Protein AF-A0AAD8X024-F1 (afdb_monomer)

Foldseek 3Di:
DDDDDDDDPPDPPDPDPLVVVQVVLLVVCVVVVHQKDWDWDQDPVDHQKTATDYMFGLHDDQAPLCVVPPDDDSSVVRRVLRVLLVVQLVCVVVVVLPPPVPDDPSHDHLVRDDPSSNVVSVRNVDMDGPPPDDD

Nearest PDB structures (foldseek):
  7fdo-assembly1_A  TM=8.728E-01  e=1.485E-09  Arabidopsis thaliana
  7fdn-assembly1_B  TM=8.971E-01  e=3.887E-09  Arabidopsis thaliana
  7fdn-assembly1_A  TM=9.108E-01  e=7.872E-09  Arabidopsis thaliana
  7fdl-assembly2_A  TM=8.250E-01  e=9.478E-10  Arabidopsis thaliana
  2f2c-assembly1_B  TM=2.432E-01  e=8.863E-01  Homo sapiens

Radius of gyration: 18.87 Å; Cα contacts (8 Å, |Δi|>4): 127; chains: 1; bounding box: 37×66×44 Å

Sequence (135 aa):
MALSAPLNQEEPTLPSPGKRFSNQLAAAVRSINWTYAIFWSVSTSRPGALTWKDGFYNGEIKTRKITKLTDLTADQLVLERSEQLRELYESLLSGECDHRAKRPAASLSPEDLGDAEWYYTVCMTYAFRPGQGFV

pLDDT: mean 76.07, std 17.41, range [38.53, 95.06]

Secondary structure (DSSP, 8-state):
---PPP-------PPPHHHHHHHHHHHHHHHTT-SEEEEEEE-SSSTT-EEEEEEEE-S----GGGTT-SS--HHHHHHHHHHHHHHHHHHHHTTGGG-TTTS-TTPPPGGG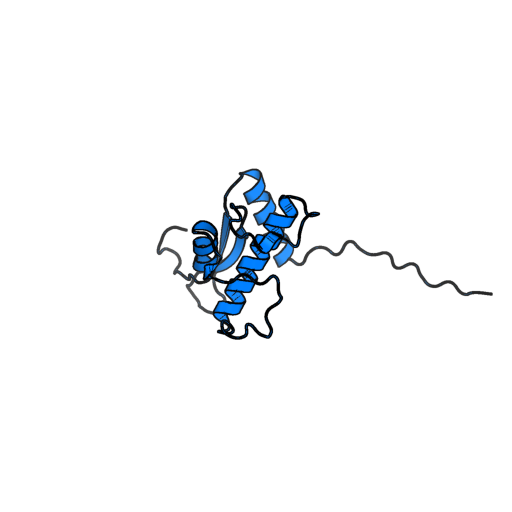--HHHHHHHHHHH-EE-TTSS--

Structure (mmCIF, N/CA/C/O backbone):
data_AF-A0AAD8X024-F1
#
_entry.id   AF-A0AAD8X024-F1
#
loop_
_atom_site.group_PDB
_atom_site.id
_atom_site.type_symbol
_atom_site.label_atom_id
_atom_site.label_alt_id
_atom_site.label_comp_id
_atom_site.label_asym_id
_atom_site.label_entity_id
_atom_site.label_seq_id
_atom_site.pdbx_PDB_ins_code
_atom_site.Cartn_x
_atom_site.Cartn_y
_atom_site.Cartn_z
_atom_site.occupancy
_atom_site.B_iso_or_equiv
_atom_site.auth_seq_id
_atom_site.auth_comp_id
_atom_site.auth_asym_id
_atom_site.auth_atom_id
_atom_site.pdbx_PDB_model_num
ATOM 1 N N . MET A 1 1 ? -4.425 55.380 22.123 1.00 39.56 1 MET A N 1
ATOM 2 C CA . MET A 1 1 ? -5.374 54.959 21.071 1.00 39.56 1 MET A CA 1
ATOM 3 C C . MET A 1 1 ? -4.752 53.780 20.351 1.00 39.56 1 MET A C 1
ATOM 5 O O . MET A 1 1 ? -3.695 53.946 19.760 1.00 39.56 1 MET A O 1
ATOM 9 N N . ALA A 1 2 ? -5.324 52.590 20.525 1.00 38.56 2 ALA A N 1
ATOM 10 C CA . ALA A 1 2 ? -4.849 51.361 19.901 1.00 38.56 2 ALA A CA 1
ATOM 11 C C . ALA A 1 2 ? -5.260 51.343 18.421 1.00 38.56 2 ALA A C 1
ATOM 13 O O . ALA A 1 2 ? -6.420 51.606 18.111 1.00 38.56 2 ALA A O 1
ATOM 14 N N . LEU A 1 3 ? -4.315 51.059 17.524 1.00 41.41 3 LEU A N 1
ATOM 15 C CA . LEU A 1 3 ? -4.598 50.749 16.125 1.00 41.41 3 LEU A CA 1
ATOM 16 C C . LEU A 1 3 ? -4.733 49.229 16.012 1.00 41.41 3 LEU A C 1
ATOM 18 O O . LEU A 1 3 ? -3.789 48.489 16.279 1.00 41.41 3 LEU A O 1
ATOM 22 N N . SER A 1 4 ? -5.949 48.794 15.703 1.00 46.50 4 SER A N 1
ATOM 23 C CA . SER A 1 4 ? -6.369 47.401 15.597 1.00 46.50 4 SER A CA 1
ATOM 24 C C . SER A 1 4 ? -5.620 46.651 14.490 1.00 46.50 4 SER A C 1
ATOM 26 O O . SER A 1 4 ? -5.454 47.166 13.386 1.00 46.50 4 SER A O 1
ATOM 28 N N . ALA A 1 5 ? -5.207 45.416 14.780 1.00 50.53 5 ALA A N 1
ATOM 29 C CA . ALA A 1 5 ? -4.704 44.466 13.789 1.00 50.53 5 ALA A CA 1
ATOM 30 C C . ALA A 1 5 ? -5.843 43.979 12.864 1.00 50.53 5 ALA A C 1
ATOM 32 O O . ALA A 1 5 ? -6.989 43.901 13.321 1.00 50.53 5 ALA A O 1
ATOM 33 N N . PRO A 1 6 ? -5.573 43.624 11.592 1.00 48.91 6 PRO A N 1
ATOM 34 C CA . PRO A 1 6 ? -6.592 43.048 10.731 1.00 48.91 6 PRO A CA 1
ATOM 35 C C . PRO A 1 6 ? -6.868 41.585 11.103 1.00 48.91 6 PRO A C 1
ATOM 37 O O . PRO A 1 6 ? -5.966 40.806 11.406 1.00 48.91 6 PRO A O 1
ATOM 40 N N . LEU A 1 7 ? -8.154 41.245 11.078 1.00 44.00 7 LEU A N 1
ATOM 41 C CA . LEU A 1 7 ? -8.712 39.917 11.288 1.00 44.00 7 LEU A CA 1
ATOM 42 C C . LEU A 1 7 ? -8.274 38.997 10.133 1.00 44.00 7 LEU A C 1
ATOM 44 O O . LEU A 1 7 ? -8.704 39.193 8.998 1.00 44.00 7 LEU A O 1
ATOM 48 N N . ASN A 1 8 ? -7.425 38.004 10.414 1.00 38.53 8 ASN A N 1
ATOM 49 C CA . ASN A 1 8 ? -7.132 36.918 9.476 1.00 38.53 8 ASN A CA 1
ATOM 50 C C . ASN A 1 8 ? -8.427 36.136 9.217 1.00 38.53 8 ASN A C 1
ATOM 52 O O . ASN A 1 8 ? -8.885 35.382 10.074 1.00 38.53 8 ASN A O 1
ATOM 56 N N . GLN A 1 9 ? -9.027 36.326 8.043 1.00 43.41 9 GLN A N 1
ATOM 57 C CA . GLN A 1 9 ? -10.027 35.400 7.526 1.00 43.41 9 GLN A CA 1
ATOM 58 C C . GLN A 1 9 ? -9.283 34.164 7.017 1.00 43.41 9 GLN A C 1
ATOM 60 O O . GLN A 1 9 ? -8.595 34.217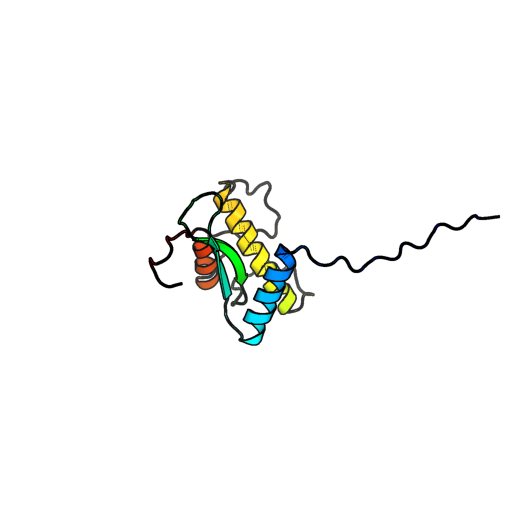 6.001 1.00 43.41 9 GLN A O 1
ATOM 65 N N . GLU A 1 10 ? -9.382 33.071 7.767 1.00 41.06 10 GLU A N 1
ATOM 66 C CA . GLU A 1 10 ? -8.870 31.762 7.377 1.00 41.06 10 GLU A CA 1
ATOM 67 C C . GLU A 1 10 ? -9.726 31.231 6.217 1.00 41.06 10 GLU A C 1
ATOM 69 O O . GLU A 1 10 ? -10.855 30.773 6.398 1.00 41.06 10 GLU A O 1
ATOM 74 N N . GLU A 1 11 ? -9.223 31.392 4.992 1.00 40.06 11 GLU A N 1
ATOM 75 C CA . GLU A 1 11 ? -9.790 30.786 3.787 1.00 40.06 11 GLU A CA 1
ATOM 76 C C . GLU A 1 11 ? -9.777 29.251 3.948 1.00 40.06 11 GLU A C 1
ATOM 78 O O . GLU A 1 11 ? -8.749 28.708 4.371 1.00 40.06 11 GLU A O 1
ATOM 83 N N . PRO A 1 12 ? -10.866 28.518 3.625 1.00 44.25 12 PRO A N 1
ATOM 84 C CA . PRO A 1 12 ? -10.869 27.065 3.724 1.00 44.25 12 PRO A CA 1
ATOM 85 C C . PRO A 1 12 ? -9.833 26.527 2.742 1.00 44.25 12 PRO A C 1
ATOM 87 O O . PRO A 1 12 ? -10.035 26.548 1.528 1.00 44.25 12 PRO A O 1
ATOM 90 N N . THR A 1 13 ? -8.697 26.078 3.264 1.00 51.38 13 THR A N 1
ATOM 91 C CA . THR A 1 13 ? -7.573 25.611 2.459 1.00 51.38 13 THR A CA 1
ATOM 92 C C . THR A 1 13 ? -8.031 24.369 1.704 1.00 51.38 13 THR A C 1
ATOM 94 O O . THR A 1 13 ? -8.158 23.285 2.277 1.00 51.38 13 THR A O 1
ATOM 97 N N . LEU A 1 14 ? -8.340 24.526 0.413 1.00 51.91 14 LEU A N 1
ATOM 98 C CA . LEU A 1 14 ? -8.717 23.401 -0.432 1.00 51.91 14 LEU A CA 1
ATOM 99 C C . LEU A 1 14 ? -7.590 22.357 -0.374 1.00 51.91 14 LEU A C 1
ATOM 101 O O . LEU A 1 14 ? -6.416 22.713 -0.529 1.00 51.91 14 LEU A O 1
ATOM 105 N N . PRO A 1 15 ? -7.908 21.072 -0.139 1.00 56.28 15 PRO A N 1
ATOM 106 C CA . PRO A 1 15 ? -6.891 20.038 -0.099 1.00 56.28 15 PRO A CA 1
ATOM 107 C C . PRO A 1 15 ? -6.143 20.022 -1.432 1.00 56.28 15 PRO A C 1
ATOM 109 O O . PRO A 1 15 ? -6.750 20.158 -2.499 1.00 56.28 15 PRO A O 1
ATOM 112 N N . SER A 1 16 ? -4.820 19.847 -1.371 1.00 68.25 16 SER A N 1
ATOM 113 C CA . SER A 1 16 ? -3.998 19.718 -2.573 1.00 68.25 16 SER A CA 1
ATOM 114 C C . SER A 1 16 ? -4.580 18.642 -3.507 1.00 68.25 16 SER A C 1
ATOM 116 O O . SER A 1 16 ? -5.216 17.697 -3.030 1.00 68.25 16 SER A O 1
ATOM 118 N N . PRO A 1 17 ? -4.372 18.728 -4.834 1.00 64.50 17 PRO A N 1
ATOM 119 C CA . PRO A 1 17 ? -4.983 17.798 -5.788 1.00 64.50 17 PRO A CA 1
ATOM 120 C C . PRO A 1 17 ? -4.766 16.314 -5.452 1.00 64.50 17 PRO A C 1
ATOM 122 O O . PRO A 1 17 ? -5.673 15.511 -5.649 1.00 64.50 17 PRO A O 1
ATOM 125 N N . GLY A 1 18 ? -3.603 15.968 -4.882 1.00 66.88 18 GLY A N 1
ATOM 126 C CA . GLY A 1 18 ? -3.322 14.624 -4.366 1.00 66.88 18 GLY A CA 1
ATOM 127 C C . GLY A 1 18 ? -4.234 14.241 -3.200 1.00 66.88 18 GLY A C 1
ATOM 128 O O . GLY A 1 18 ? -4.944 13.248 -3.288 1.00 66.88 18 GLY A O 1
ATOM 129 N N . LYS A 1 19 ? -4.326 15.090 -2.168 1.00 74.12 19 LYS A N 1
ATOM 130 C CA . LYS A 1 19 ? -5.216 14.868 -1.014 1.00 74.12 19 LYS A CA 1
ATOM 131 C C . LYS A 1 19 ? -6.690 14.779 -1.417 1.00 74.12 19 LYS A C 1
ATOM 133 O O . LYS A 1 19 ? -7.453 14.038 -0.805 1.00 74.12 19 LYS A O 1
ATOM 138 N N . ARG A 1 20 ? -7.112 15.516 -2.453 1.00 82.31 20 ARG A N 1
ATOM 139 C CA . ARG A 1 20 ? -8.483 15.426 -2.978 1.00 82.31 20 ARG A CA 1
ATOM 140 C C . ARG A 1 20 ? -8.790 14.027 -3.521 1.00 82.31 20 ARG A C 1
ATOM 142 O O . ARG A 1 20 ? -9.878 13.523 -3.258 1.00 82.31 20 ARG A O 1
ATOM 149 N N . PHE A 1 21 ? -7.863 13.417 -4.258 1.00 85.31 21 PHE A N 1
ATOM 150 C CA . PHE A 1 21 ? -8.049 12.073 -4.807 1.00 85.31 21 PHE A CA 1
ATOM 151 C C . PHE A 1 21 ? -8.052 11.005 -3.707 1.00 85.31 21 PHE A C 1
ATOM 153 O O . PHE A 1 21 ? -8.978 10.197 -3.667 1.00 85.31 21 PHE A O 1
ATOM 160 N N . SER A 1 22 ? -7.117 11.070 -2.754 1.00 85.88 22 SER A N 1
ATOM 161 C CA . SER A 1 22 ? -7.081 10.145 -1.611 1.00 85.88 22 SER A CA 1
ATOM 162 C C . SER A 1 22 ? -8.382 10.201 -0.797 1.00 85.88 22 SER A C 1
ATOM 164 O O . SER A 1 22 ? -8.953 9.167 -0.455 1.00 85.88 22 SER A O 1
ATOM 166 N N . ASN A 1 23 ? -8.933 11.402 -0.577 1.00 87.56 23 ASN A N 1
ATOM 167 C CA . ASN A 1 23 ? -10.225 11.577 0.097 1.00 87.56 23 ASN A CA 1
ATOM 168 C C . ASN A 1 23 ? -11.397 10.965 -0.688 1.00 87.56 23 ASN A C 1
ATOM 170 O O . ASN A 1 23 ? -12.305 10.387 -0.091 1.00 87.56 23 ASN A O 1
ATOM 174 N N . GLN A 1 24 ? -11.399 11.085 -2.019 1.00 90.69 24 GLN A N 1
ATOM 175 C CA . GLN A 1 24 ? -12.420 10.455 -2.862 1.00 90.69 24 GLN A CA 1
ATOM 176 C C . GLN A 1 24 ? -12.320 8.930 -2.817 1.00 90.69 24 GLN A C 1
ATOM 178 O O . GLN A 1 24 ? -13.346 8.257 -2.719 1.00 90.69 24 GLN A O 1
ATOM 183 N N . LEU A 1 25 ? -11.100 8.392 -2.839 1.00 90.38 25 LEU A N 1
ATOM 184 C CA . LEU A 1 25 ? -10.856 6.960 -2.733 1.00 90.38 25 LEU A CA 1
ATOM 185 C C . LEU A 1 25 ? -11.337 6.421 -1.382 1.00 90.38 25 LEU A C 1
ATOM 187 O O . LEU A 1 25 ? -12.072 5.437 -1.342 1.00 90.38 25 LEU A O 1
ATOM 191 N N . ALA A 1 26 ? -11.012 7.120 -0.293 1.00 90.56 26 ALA A N 1
ATOM 192 C CA . ALA A 1 26 ? -11.503 6.801 1.043 1.00 90.56 26 ALA A CA 1
ATOM 193 C C . ALA A 1 26 ? -13.037 6.807 1.114 1.00 90.56 26 ALA A C 1
ATOM 195 O O . ALA A 1 26 ? -13.635 5.858 1.621 1.00 90.56 26 ALA A O 1
ATOM 196 N N . ALA A 1 27 ? -13.691 7.837 0.568 1.00 91.56 27 ALA A N 1
ATOM 197 C CA . ALA A 1 27 ? -15.150 7.911 0.534 1.00 91.56 27 ALA A CA 1
ATOM 198 C C . ALA A 1 27 ? -15.770 6.742 -0.253 1.00 91.56 27 ALA A C 1
ATOM 200 O O . ALA A 1 27 ? -16.728 6.125 0.216 1.00 91.56 27 ALA A O 1
ATOM 201 N N . ALA A 1 28 ? -15.202 6.400 -1.414 1.00 92.31 28 ALA A N 1
ATOM 202 C CA . ALA A 1 28 ? -15.671 5.294 -2.242 1.00 92.31 28 ALA A CA 1
ATOM 203 C C . ALA A 1 28 ? -15.526 3.946 -1.522 1.00 92.31 28 ALA A C 1
ATOM 205 O O . ALA A 1 28 ? -16.518 3.238 -1.354 1.00 92.31 28 ALA A O 1
ATOM 206 N N . VAL A 1 29 ? -14.330 3.627 -1.018 1.00 93.31 29 VAL A N 1
ATOM 207 C CA . VAL A 1 29 ? -14.049 2.374 -0.293 1.00 93.31 29 VAL A CA 1
ATOM 208 C C . VAL A 1 29 ? -15.003 2.188 0.881 1.00 93.31 29 VAL A C 1
ATOM 210 O O . VAL A 1 29 ? -15.571 1.110 1.052 1.00 93.31 29 VAL A O 1
ATOM 213 N N . ARG A 1 30 ? -15.226 3.254 1.656 1.00 90.75 30 ARG A N 1
ATOM 214 C CA . ARG A 1 30 ? -16.117 3.230 2.819 1.00 90.75 30 ARG A CA 1
ATOM 215 C C . ARG A 1 30 ? -17.579 3.049 2.427 1.00 90.75 30 ARG A C 1
ATOM 217 O O . ARG A 1 30 ? -18.284 2.291 3.079 1.00 90.75 30 ARG A O 1
ATOM 224 N N . SER A 1 31 ? -18.029 3.690 1.346 1.00 92.50 31 SER A N 1
ATOM 225 C CA . SER A 1 31 ? -19.423 3.581 0.890 1.00 92.50 31 SER A CA 1
ATOM 226 C C . SER A 1 31 ? -19.822 2.162 0.464 1.00 92.50 31 SER A C 1
ATOM 228 O O . SER A 1 31 ? -20.983 1.789 0.605 1.00 92.50 31 SER A O 1
ATOM 230 N N . ILE A 1 32 ? -18.859 1.365 -0.013 1.00 93.62 32 ILE A N 1
ATOM 231 C CA . ILE A 1 32 ? -19.063 -0.017 -0.483 1.00 93.62 32 ILE A CA 1
ATOM 232 C C . ILE A 1 32 ? -18.523 -1.037 0.542 1.00 93.62 32 ILE A C 1
ATOM 234 O O . ILE A 1 32 ? -18.605 -2.245 0.337 1.00 93.62 32 ILE A O 1
ATOM 238 N N . ASN A 1 33 ? -17.973 -0.559 1.663 1.00 90.69 33 ASN A N 1
ATOM 239 C CA . ASN A 1 33 ? -17.347 -1.362 2.711 1.00 90.69 33 ASN A CA 1
ATOM 240 C C . ASN A 1 33 ? -16.274 -2.341 2.188 1.00 90.69 33 ASN A C 1
ATOM 242 O O . ASN A 1 33 ? -16.212 -3.504 2.588 1.00 90.69 33 ASN A O 1
ATOM 246 N N . TRP A 1 34 ? -15.434 -1.877 1.261 1.00 95.06 34 TRP A N 1
ATOM 247 C CA . TRP A 1 34 ? -14.281 -2.641 0.782 1.00 95.06 34 TRP A CA 1
ATOM 248 C C . TRP A 1 34 ? -13.138 -2.615 1.796 1.00 95.06 34 TRP A C 1
ATOM 250 O O . TRP A 1 34 ? -13.005 -1.671 2.568 1.00 95.06 34 TRP A O 1
ATOM 260 N N . THR A 1 35 ? -12.287 -3.643 1.779 1.00 92.69 35 THR A N 1
ATOM 261 C CA . THR A 1 35 ? -11.102 -3.735 2.653 1.00 92.69 35 THR A CA 1
ATOM 262 C C . THR A 1 35 ? -10.006 -2.760 2.235 1.00 92.69 35 THR A C 1
ATOM 264 O O . THR A 1 35 ? -9.276 -2.255 3.077 1.00 92.69 35 THR A O 1
ATOM 267 N N . TYR A 1 36 ? -9.866 -2.485 0.942 1.00 94.44 36 TYR A N 1
ATOM 268 C CA . TYR A 1 36 ? -8.934 -1.490 0.427 1.00 94.44 36 TYR A CA 1
ATOM 269 C C . TYR A 1 36 ? -9.320 -1.086 -0.997 1.00 94.44 36 TYR A C 1
ATOM 271 O O . TYR A 1 36 ? -10.074 -1.788 -1.671 1.00 94.44 36 TYR A O 1
ATOM 279 N N . ALA A 1 37 ? -8.752 0.014 -1.475 1.00 94.50 37 ALA A N 1
ATOM 280 C CA . ALA A 1 37 ? -8.616 0.290 -2.898 1.00 94.50 37 ALA A CA 1
ATOM 281 C C . ALA A 1 37 ? -7.196 0.751 -3.203 1.00 94.50 37 ALA A C 1
ATOM 283 O O . ALA A 1 37 ? -6.530 1.361 -2.366 1.00 94.50 37 ALA A O 1
ATOM 284 N N . ILE A 1 38 ? -6.738 0.447 -4.412 1.00 92.75 38 ILE A N 1
ATOM 285 C CA . ILE A 1 38 ? -5.391 0.760 -4.870 1.00 92.75 38 ILE A CA 1
ATOM 286 C C . ILE A 1 38 ? -5.502 1.352 -6.263 1.00 92.75 38 ILE A C 1
ATOM 288 O O . ILE A 1 38 ? -6.251 0.860 -7.105 1.00 92.75 38 ILE A O 1
ATOM 292 N N . PHE A 1 39 ? -4.760 2.425 -6.490 1.00 92.12 39 PHE A N 1
ATOM 293 C CA . PHE A 1 39 ? -4.717 3.114 -7.758 1.00 92.12 39 PHE A CA 1
ATOM 294 C C . PHE A 1 39 ? -3.297 3.091 -8.317 1.00 92.12 39 PHE A C 1
ATOM 296 O O . PHE A 1 39 ? -2.355 3.611 -7.712 1.00 92.12 39 PHE A O 1
ATOM 303 N N . TRP A 1 40 ? -3.160 2.512 -9.507 1.00 91.50 40 TRP A N 1
ATOM 304 C CA . TRP A 1 40 ? -1.935 2.545 -10.298 1.00 91.50 40 TRP A CA 1
ATOM 305 C C . TRP A 1 40 ? -2.096 3.534 -11.450 1.00 91.50 40 TRP A C 1
ATOM 307 O O . TRP A 1 40 ? -3.140 3.594 -12.095 1.00 91.50 40 TRP A O 1
ATOM 317 N N . SER A 1 41 ? -1.045 4.300 -11.734 1.00 90.44 41 SER A N 1
ATOM 318 C CA . SER A 1 41 ? -1.027 5.262 -12.841 1.00 90.44 41 SER A CA 1
ATOM 319 C C . SER A 1 41 ? 0.201 5.071 -13.717 1.00 90.44 41 SER A C 1
ATOM 321 O O . SER A 1 41 ? 1.204 4.514 -13.267 1.00 90.44 41 SER A O 1
ATOM 323 N N . VAL A 1 42 ? 0.146 5.575 -14.954 1.00 90.06 42 VAL A N 1
ATOM 324 C CA . VAL A 1 42 ? 1.293 5.543 -15.872 1.00 90.06 42 VAL A CA 1
ATOM 325 C C . VAL A 1 42 ? 2.473 6.251 -15.220 1.00 90.06 42 VAL A C 1
ATOM 327 O O . VAL A 1 42 ? 2.377 7.406 -14.805 1.00 90.06 42 VAL A O 1
ATOM 330 N N . SER A 1 43 ? 3.580 5.528 -15.104 1.00 87.19 43 SER A N 1
ATOM 331 C CA . SER A 1 43 ? 4.797 6.032 -14.496 1.00 87.19 43 SER A CA 1
ATOM 332 C C . SER A 1 43 ? 5.438 7.087 -15.389 1.00 87.19 43 SER A C 1
ATOM 334 O O . SER A 1 43 ? 5.628 6.882 -16.588 1.00 87.19 43 SER A O 1
ATOM 336 N N . THR A 1 44 ? 5.820 8.212 -14.789 1.00 85.00 44 THR A N 1
ATOM 337 C CA . THR A 1 44 ? 6.589 9.264 -15.467 1.00 85.00 44 THR A CA 1
ATOM 338 C C . THR A 1 44 ? 8.081 8.939 -15.532 1.00 85.00 44 THR A C 1
ATOM 340 O O . THR A 1 44 ? 8.770 9.425 -16.421 1.00 85.00 44 THR A O 1
ATOM 343 N N . SER A 1 45 ? 8.586 8.105 -14.615 1.00 83.00 45 SER A N 1
ATOM 344 C CA . SER A 1 45 ? 9.999 7.708 -14.541 1.00 83.00 45 SER A CA 1
ATOM 345 C C . SER A 1 45 ? 10.306 6.415 -15.298 1.00 83.00 45 SER A C 1
ATOM 347 O O . SER A 1 45 ? 11.451 6.190 -15.685 1.00 83.00 45 SER A O 1
ATOM 349 N N . ARG A 1 46 ? 9.299 5.562 -15.524 1.00 81.06 46 ARG A N 1
ATOM 350 C CA . ARG A 1 46 ? 9.423 4.299 -16.268 1.00 81.06 46 ARG A CA 1
ATOM 351 C C . ARG A 1 46 ? 8.374 4.229 -17.385 1.00 81.06 46 ARG A C 1
ATOM 353 O O . ARG A 1 46 ? 7.282 3.705 -17.158 1.00 81.06 46 ARG A O 1
ATOM 360 N N . PRO A 1 47 ? 8.684 4.735 -18.594 1.00 83.31 47 PRO A N 1
ATOM 361 C CA . PRO A 1 47 ? 7.759 4.696 -19.722 1.00 83.31 47 PRO A CA 1
ATOM 362 C C . PRO A 1 47 ? 7.248 3.276 -19.991 1.00 83.31 47 PRO A C 1
ATOM 364 O O . PRO A 1 47 ? 8.025 2.325 -20.050 1.00 83.31 47 PRO A O 1
ATOM 367 N N . GLY A 1 48 ? 5.931 3.133 -20.147 1.00 84.94 48 GLY A N 1
ATOM 368 C CA . GLY A 1 48 ? 5.293 1.838 -20.400 1.00 84.94 48 GLY A CA 1
ATOM 369 C C . GLY A 1 48 ? 5.086 0.959 -19.161 1.00 84.94 48 GLY A C 1
ATOM 370 O O . GLY A 1 48 ? 4.759 -0.215 -19.321 1.00 84.94 48 GLY A O 1
ATOM 371 N N . ALA A 1 49 ? 5.246 1.498 -17.948 1.00 89.00 49 ALA A N 1
ATOM 372 C CA . ALA A 1 49 ? 4.879 0.828 -16.702 1.00 89.00 49 ALA A CA 1
ATOM 373 C C . ALA A 1 49 ? 3.785 1.600 -15.949 1.00 89.00 49 ALA A C 1
ATOM 375 O O . ALA A 1 49 ? 3.777 2.830 -15.921 1.00 89.00 49 ALA A O 1
ATOM 376 N N . LEU A 1 50 ? 2.877 0.866 -15.315 1.00 90.88 50 LEU A N 1
ATOM 377 C C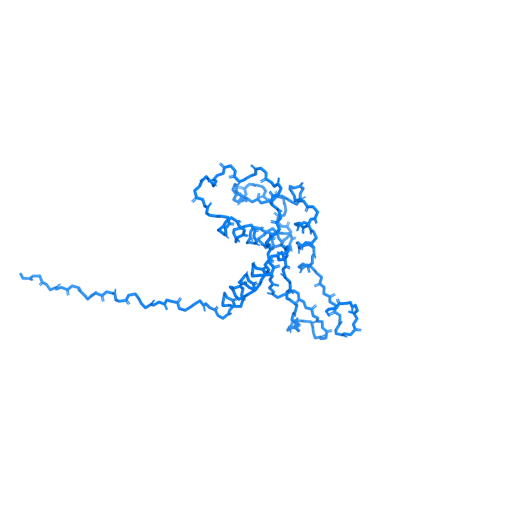A . LEU A 1 50 ? 1.949 1.342 -14.300 1.00 90.88 50 LEU A CA 1
ATOM 378 C C . LEU A 1 50 ? 2.606 1.126 -12.937 1.00 90.88 50 LEU A C 1
ATOM 380 O O . LEU A 1 50 ? 3.072 0.028 -12.634 1.00 90.88 50 LEU A O 1
ATOM 384 N N . THR A 1 51 ? 2.682 2.187 -12.142 1.00 91.62 51 THR A N 1
ATOM 385 C CA . THR A 1 51 ? 3.240 2.165 -10.785 1.00 91.62 51 THR A CA 1
ATOM 386 C C . THR A 1 51 ? 2.186 2.619 -9.798 1.00 91.62 51 THR A C 1
ATOM 388 O O . THR A 1 51 ? 1.290 3.388 -10.161 1.00 91.62 51 THR A O 1
ATOM 391 N N . TRP A 1 52 ? 2.309 2.166 -8.551 1.00 91.44 52 TRP A N 1
ATOM 392 C CA . TRP A 1 52 ? 1.443 2.627 -7.474 1.00 91.44 52 TRP A CA 1
ATOM 393 C C . TRP A 1 52 ? 1.436 4.159 -7.404 1.00 91.44 52 TRP A C 1
ATOM 395 O O . TRP A 1 52 ? 2.480 4.806 -7.544 1.00 91.44 52 TRP A O 1
ATOM 405 N N . LYS A 1 53 ? 0.242 4.731 -7.255 1.00 90.25 53 LYS A N 1
ATOM 406 C CA . LYS A 1 53 ? 0.028 6.177 -7.225 1.00 90.25 53 LYS A CA 1
ATOM 407 C C . LYS A 1 53 ? -0.693 6.625 -5.967 1.00 90.25 53 LYS A C 1
ATOM 409 O O . LYS A 1 53 ? -0.317 7.657 -5.418 1.00 90.25 53 LYS A O 1
ATOM 414 N N . ASP A 1 54 ? -1.726 5.892 -5.569 1.00 92.06 54 ASP A N 1
ATOM 415 C CA . ASP A 1 54 ? -2.482 6.152 -4.346 1.00 92.06 54 ASP A CA 1
ATOM 416 C C . ASP A 1 54 ? -3.214 4.883 -3.881 1.00 92.06 54 ASP A C 1
ATOM 418 O O . ASP A 1 54 ? -3.301 3.891 -4.610 1.00 92.06 54 ASP A O 1
ATOM 422 N N . GLY A 1 55 ? -3.759 4.906 -2.672 1.00 93.06 55 GLY A N 1
ATOM 423 C CA . GLY A 1 55 ? -4.508 3.803 -2.091 1.00 93.06 55 GLY A CA 1
ATOM 424 C C . GLY A 1 55 ? -5.207 4.203 -0.796 1.00 93.06 55 GLY A C 1
ATOM 425 O O . GLY A 1 55 ? -4.822 5.166 -0.138 1.00 93.06 55 GLY A O 1
ATOM 426 N N . PHE A 1 56 ? -6.227 3.441 -0.415 1.00 94.44 56 PHE A N 1
ATOM 427 C CA . PHE A 1 56 ? -6.842 3.558 0.901 1.00 94.44 56 PHE A CA 1
ATOM 428 C C . PHE A 1 56 ? -7.083 2.178 1.497 1.00 94.44 56 PHE A C 1
ATOM 430 O O . PHE A 1 56 ? -7.711 1.334 0.856 1.00 94.44 56 PHE A O 1
ATOM 437 N N . TYR A 1 57 ? -6.613 1.960 2.724 1.00 93.75 57 TYR A N 1
ATOM 438 C CA . TYR A 1 57 ? -6.906 0.761 3.504 1.00 93.75 57 TYR A CA 1
ATOM 439 C C . TYR A 1 57 ? -8.080 1.023 4.451 1.00 93.75 57 TYR A C 1
ATOM 441 O O . TYR A 1 57 ? -8.056 1.993 5.195 1.00 93.75 57 TYR A O 1
ATOM 449 N N . ASN A 1 58 ? -9.081 0.1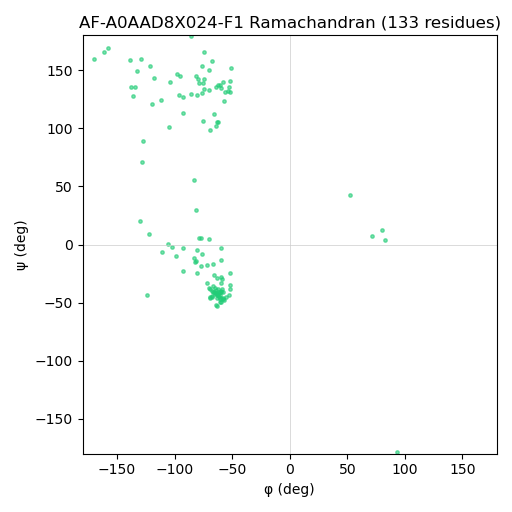45 4.428 1.00 93.62 58 ASN A N 1
ATOM 450 C CA . ASN A 1 58 ? -10.291 0.145 5.263 1.00 93.62 58 ASN A CA 1
ATOM 451 C C . ASN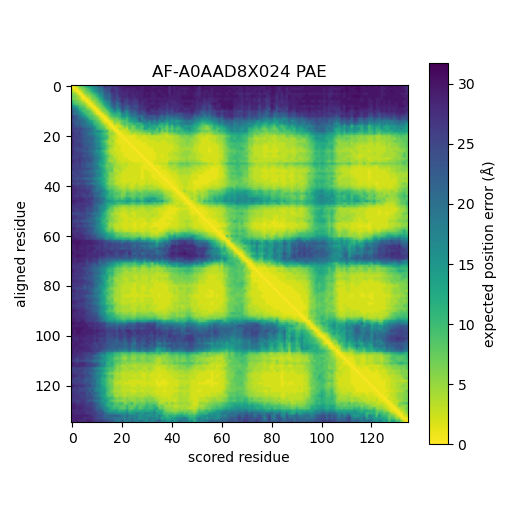 A 1 58 ? -10.541 -1.230 5.908 1.00 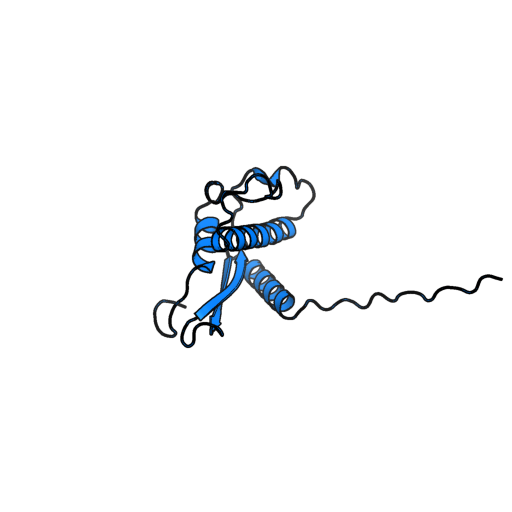93.62 58 ASN A C 1
ATOM 453 O O . ASN A 1 58 ? -11.662 -1.588 6.264 1.00 93.62 58 ASN A O 1
ATOM 457 N N . GLY A 1 59 ? -9.496 -2.051 5.990 1.00 89.69 59 GLY A N 1
ATOM 458 C CA . GLY A 1 59 ? -9.585 -3.404 6.509 1.00 89.69 59 GLY A CA 1
ATOM 459 C C . GLY A 1 59 ? -9.455 -3.476 8.023 1.00 89.69 59 GLY A C 1
ATOM 460 O O . GLY A 1 59 ? -9.249 -2.483 8.719 1.00 89.69 59 GLY A O 1
ATOM 461 N N . GLU A 1 60 ? -9.544 -4.702 8.529 1.00 83.94 60 GLU A N 1
ATOM 462 C CA . GLU A 1 60 ? -9.331 -4.990 9.942 1.00 83.94 60 GLU A CA 1
ATOM 463 C C . GLU A 1 60 ? -7.911 -4.593 10.372 1.00 83.94 60 GLU A C 1
ATOM 465 O O . GLU A 1 60 ? -6.933 -4.865 9.671 1.00 83.94 60 GLU A O 1
ATOM 470 N N . ILE A 1 61 ? -7.801 -3.971 11.544 1.00 80.75 61 ILE A N 1
ATOM 471 C CA . ILE A 1 61 ? -6.531 -3.526 12.114 1.00 80.75 61 ILE A CA 1
ATOM 472 C C . ILE A 1 61 ? -6.157 -4.491 13.237 1.00 80.75 61 ILE A C 1
ATOM 474 O O . ILE A 1 61 ? -6.699 -4.416 14.339 1.00 80.75 61 ILE A O 1
ATOM 478 N N . LYS A 1 62 ? -5.236 -5.423 12.968 1.00 67.50 62 LYS A N 1
ATOM 479 C CA . LYS A 1 62 ? -4.910 -6.505 13.919 1.00 67.50 62 LYS A CA 1
ATOM 480 C C . LYS A 1 62 ? -3.914 -6.095 15.008 1.00 67.50 62 LYS A C 1
ATOM 482 O O . LYS A 1 62 ? -3.770 -6.788 16.017 1.00 67.50 62 LYS A O 1
ATOM 487 N N . THR A 1 63 ? -3.212 -4.972 14.843 1.00 60.47 63 THR A N 1
ATOM 488 C CA . THR A 1 63 ? -2.150 -4.579 15.779 1.00 60.47 63 THR A CA 1
ATOM 489 C C . THR A 1 63 ? -2.672 -3.927 17.049 1.00 60.47 63 THR A C 1
ATOM 491 O O . THR A 1 63 ? -3.313 -2.880 17.020 1.00 60.47 63 THR A O 1
ATOM 494 N N . ARG A 1 64 ? -2.218 -4.455 18.187 1.00 51.12 64 ARG A N 1
ATOM 495 C CA . ARG A 1 64 ? -2.441 -3.933 19.545 1.00 51.12 64 ARG A CA 1
ATOM 496 C C . ARG A 1 64 ? -1.701 -2.615 19.856 1.00 51.12 64 ARG A C 1
ATOM 498 O O . ARG A 1 64 ? -1.740 -2.154 20.988 1.00 51.12 64 ARG A O 1
ATOM 505 N N . LYS A 1 65 ? -1.018 -1.996 18.881 1.00 52.50 65 LYS A N 1
ATOM 506 C CA . LYS A 1 65 ? -0.332 -0.690 19.017 1.00 52.50 65 LYS A CA 1
ATOM 507 C C . LYS A 1 65 ? -1.283 0.518 18.944 1.00 52.50 65 LYS A C 1
ATOM 509 O O . LYS A 1 65 ? -0.824 1.650 19.016 1.00 52.50 65 LYS A O 1
ATOM 514 N N . ILE A 1 66 ? -2.596 0.281 18.885 1.00 52.84 66 ILE A N 1
ATOM 515 C CA . ILE A 1 66 ? -3.653 1.303 19.023 1.00 52.84 66 ILE A CA 1
ATOM 516 C C . ILE A 1 66 ? -3.848 1.715 20.502 1.00 52.84 66 ILE A C 1
ATOM 518 O O . ILE A 1 66 ? -4.691 2.537 20.832 1.00 52.84 66 ILE A O 1
ATOM 522 N N . THR A 1 67 ? -3.016 1.227 21.430 1.00 46.50 67 THR A N 1
ATOM 523 C CA . THR A 1 67 ? -3.041 1.601 22.861 1.00 46.50 67 THR A CA 1
ATOM 524 C C . THR A 1 67 ? -2.815 3.101 23.135 1.00 46.50 67 THR A C 1
ATOM 526 O O . THR A 1 67 ? -2.891 3.525 24.282 1.00 46.50 67 THR A O 1
ATOM 529 N N . LYS A 1 68 ? -2.556 3.940 22.122 1.00 51.78 68 LYS A N 1
ATOM 530 C CA . LYS A 1 68 ? -2.451 5.403 22.286 1.00 51.78 68 LYS A CA 1
ATOM 531 C C . LYS A 1 68 ? -3.677 6.199 21.833 1.00 51.78 68 LYS A C 1
ATOM 533 O O . LYS A 1 68 ? -3.668 7.414 21.989 1.00 51.78 68 LYS A O 1
ATOM 538 N N . LEU A 1 69 ? -4.714 5.553 21.303 1.00 54.31 69 LEU A N 1
ATOM 539 C CA . LEU A 1 69 ? -5.840 6.237 20.672 1.00 54.31 69 LEU A CA 1
ATOM 540 C C . LEU A 1 69 ? -7.180 5.763 21.237 1.00 54.31 69 LEU A C 1
ATOM 542 O O . LEU A 1 69 ? -7.959 5.070 20.589 1.00 54.31 69 LEU A O 1
ATOM 546 N N . THR A 1 70 ? -7.454 6.135 22.478 1.00 54.62 70 THR A N 1
ATOM 547 C CA . THR A 1 70 ? -8.758 5.889 23.106 1.00 54.62 70 THR A CA 1
ATOM 548 C C . THR A 1 70 ? -9.839 6.902 22.703 1.00 54.62 70 THR A C 1
ATOM 550 O O . THR A 1 70 ? -10.993 6.672 23.039 1.00 54.62 70 THR A O 1
ATOM 553 N N . ASP A 1 71 ? -9.508 7.946 21.925 1.00 62.91 71 ASP A N 1
ATOM 554 C CA . ASP A 1 71 ? -10.429 9.054 21.591 1.00 62.91 71 ASP A CA 1
ATOM 555 C C . ASP A 1 71 ? -10.689 9.283 20.083 1.00 62.91 71 ASP A C 1
ATOM 557 O O . ASP A 1 71 ? -11.313 10.281 19.722 1.00 62.91 71 ASP A O 1
ATOM 561 N N . LEU A 1 72 ? -10.239 8.403 19.175 1.00 69.94 72 LEU A N 1
ATOM 562 C CA . LEU A 1 72 ? -10.520 8.567 17.737 1.00 69.94 72 LEU A CA 1
ATOM 563 C C . LEU A 1 72 ? -11.739 7.765 17.275 1.00 69.94 72 LEU A C 1
ATOM 565 O O . LEU A 1 72 ? -11.996 6.650 17.731 1.00 69.94 72 LEU A O 1
ATOM 569 N N . THR A 1 73 ? -12.481 8.327 16.319 1.00 81.50 73 THR A N 1
ATOM 570 C CA . THR A 1 73 ? -13.573 7.614 15.646 1.00 81.50 73 THR A CA 1
ATOM 571 C C . THR A 1 73 ? -13.023 6.471 14.789 1.00 81.50 73 THR A C 1
ATOM 573 O O . THR A 1 73 ? -11.871 6.502 14.355 1.00 81.50 73 THR A O 1
ATOM 576 N N . ALA A 1 74 ? -13.856 5.467 14.488 1.00 77.19 74 ALA A N 1
ATOM 577 C CA . ALA A 1 74 ? -13.470 4.355 13.610 1.00 77.19 74 ALA A CA 1
ATOM 578 C C . ALA A 1 74 ? -12.899 4.843 12.264 1.00 77.19 74 ALA A C 1
ATOM 580 O O . ALA A 1 74 ? -11.906 4.313 11.774 1.00 77.19 74 ALA A O 1
ATOM 581 N N . ASP A 1 75 ? -13.470 5.913 11.715 1.00 79.06 75 ASP A N 1
ATOM 582 C CA . ASP A 1 75 ? -13.014 6.520 10.465 1.00 79.06 75 ASP A CA 1
ATOM 583 C C . ASP A 1 75 ? -11.616 7.133 10.570 1.00 79.06 75 ASP A C 1
ATOM 585 O O . ASP A 1 75 ? -10.808 7.021 9.649 1.00 79.06 75 ASP A O 1
ATOM 589 N N . GLN A 1 76 ? -11.335 7.800 11.690 1.00 81.62 76 GLN A N 1
ATOM 590 C CA . GLN A 1 76 ? -10.036 8.409 11.947 1.00 81.62 76 GLN A CA 1
ATOM 591 C C . GLN A 1 76 ? -8.965 7.340 12.183 1.00 81.62 76 GLN A C 1
ATOM 593 O O . GLN A 1 76 ? -7.852 7.484 11.684 1.00 81.62 76 GLN A O 1
ATOM 598 N N . LEU A 1 77 ? -9.318 6.245 12.865 1.00 83.00 77 LEU A N 1
ATOM 599 C CA . LEU A 1 77 ? -8.430 5.098 13.066 1.00 83.00 77 LEU A CA 1
ATOM 600 C C . LEU A 1 77 ? -8.026 4.449 11.743 1.00 83.00 77 LEU A C 1
ATOM 602 O O . LEU A 1 77 ? -6.854 4.156 11.525 1.00 83.00 77 LEU A O 1
ATOM 606 N N . VAL A 1 78 ? -8.990 4.240 10.848 1.00 84.50 78 VAL A N 1
ATOM 607 C CA . VAL A 1 78 ? -8.732 3.665 9.527 1.00 84.50 78 VAL A CA 1
ATOM 608 C C . VAL A 1 78 ? -7.866 4.597 8.677 1.00 84.50 78 VAL A C 1
ATOM 610 O O . VAL A 1 78 ? -6.922 4.141 8.031 1.00 84.50 78 VAL A O 1
ATOM 613 N N . LEU A 1 79 ? -8.144 5.904 8.705 1.00 84.81 79 LEU A N 1
ATOM 614 C CA . LEU A 1 79 ? -7.340 6.892 7.989 1.00 84.81 79 LEU A CA 1
ATOM 615 C C . LEU A 1 79 ? -5.888 6.895 8.479 1.00 84.81 79 LEU A C 1
ATOM 617 O O . LEU A 1 79 ? -4.972 6.793 7.665 1.00 84.81 79 LEU A O 1
ATOM 621 N N . GLU A 1 80 ? -5.678 6.951 9.796 1.00 84.75 80 GLU A N 1
ATOM 622 C CA . GLU A 1 80 ? -4.336 6.867 10.375 1.00 84.75 80 GLU A CA 1
ATOM 623 C C . GLU A 1 80 ? -3.659 5.553 9.999 1.00 84.75 80 GLU A C 1
ATOM 625 O O . GLU A 1 80 ? -2.482 5.540 9.647 1.00 84.75 80 GLU A O 1
ATOM 630 N N . ARG A 1 81 ? -4.400 4.443 10.006 1.00 88.06 81 ARG A N 1
ATOM 631 C CA . ARG A 1 81 ? -3.836 3.152 9.631 1.00 88.06 81 ARG A CA 1
ATOM 632 C C . ARG A 1 81 ? -3.372 3.117 8.182 1.00 88.06 81 ARG A C 1
ATOM 634 O O . ARG A 1 81 ? -2.289 2.606 7.908 1.00 88.06 81 ARG A O 1
ATOM 641 N N . SER A 1 82 ? -4.166 3.662 7.266 1.00 89.75 82 SER A N 1
ATOM 642 C CA . SER A 1 82 ? -3.793 3.754 5.855 1.00 89.75 82 SER A CA 1
ATOM 643 C C . SER A 1 82 ? -2.511 4.575 5.670 1.00 89.75 82 SER A C 1
ATOM 645 O O . SER A 1 82 ? -1.642 4.179 4.891 1.00 89.75 82 SER A O 1
ATOM 647 N N . GLU A 1 83 ? -2.350 5.666 6.424 1.00 87.94 83 GLU A N 1
ATOM 648 C CA . GLU A 1 83 ? -1.119 6.467 6.425 1.00 87.94 83 GLU A CA 1
ATOM 649 C C . GLU A 1 83 ? 0.070 5.709 7.028 1.00 87.94 83 GLU A C 1
ATOM 651 O O . GLU A 1 83 ? 1.133 5.663 6.416 1.00 87.94 83 GLU A O 1
ATOM 656 N N . GLN A 1 84 ? -0.103 5.020 8.159 1.00 88.25 84 GLN A N 1
ATOM 657 C CA . GLN A 1 84 ? 0.960 4.216 8.775 1.00 88.25 84 GLN A CA 1
ATOM 658 C C . GLN A 1 84 ? 1.485 3.113 7.841 1.00 88.25 84 GLN A C 1
ATOM 660 O O . GLN A 1 84 ? 2.686 2.837 7.814 1.00 88.25 84 GLN A O 1
ATOM 665 N N . LEU A 1 85 ? 0.603 2.470 7.067 1.00 90.25 85 LEU A N 1
ATOM 666 C CA . LEU A 1 85 ? 0.998 1.466 6.071 1.00 90.25 85 LEU A CA 1
ATOM 667 C C . LEU A 1 85 ? 1.795 2.093 4.918 1.00 90.25 85 LEU A C 1
ATOM 669 O O . LEU A 1 85 ? 2.735 1.472 4.416 1.00 90.25 85 LEU A O 1
ATOM 673 N N . ARG A 1 86 ? 1.450 3.326 4.524 1.00 89.06 86 ARG A N 1
ATOM 674 C CA . ARG A 1 86 ? 2.170 4.096 3.502 1.00 89.06 86 ARG A CA 1
ATOM 675 C C . ARG A 1 86 ? 3.548 4.538 3.993 1.00 89.06 86 ARG A C 1
ATOM 677 O O . ARG A 1 86 ? 4.531 4.338 3.288 1.00 89.06 86 ARG A O 1
ATOM 684 N N . GLU A 1 87 ? 3.641 5.060 5.212 1.00 88.06 87 GLU A N 1
ATOM 685 C CA . GLU A 1 87 ? 4.913 5.428 5.847 1.00 88.06 87 GLU A CA 1
ATOM 686 C C . GLU A 1 87 ? 5.841 4.219 6.007 1.00 88.06 87 GLU A C 1
ATOM 688 O O . GLU A 1 87 ? 7.043 4.310 5.753 1.00 88.06 87 GLU A O 1
ATOM 693 N N . LEU A 1 88 ? 5.289 3.060 6.386 1.00 87.69 88 LEU A N 1
ATOM 694 C CA . LEU A 1 88 ? 6.049 1.814 6.445 1.00 87.69 88 LEU A CA 1
ATOM 695 C C . LEU A 1 88 ? 6.615 1.448 5.068 1.00 87.69 88 LEU A C 1
ATOM 697 O O . LEU A 1 88 ? 7.798 1.127 4.970 1.00 87.69 88 LEU A O 1
ATOM 701 N N . TYR A 1 89 ? 5.807 1.524 4.008 1.00 87.88 89 TYR A N 1
ATOM 702 C CA . TYR A 1 89 ? 6.283 1.307 2.641 1.00 87.88 89 TYR A CA 1
ATOM 703 C C . TYR A 1 89 ? 7.424 2.268 2.269 1.00 87.88 89 TYR A C 1
ATOM 705 O O . TYR A 1 89 ? 8.459 1.821 1.775 1.00 87.88 89 TYR A O 1
ATOM 713 N N . GLU A 1 90 ? 7.277 3.566 2.542 1.00 86.62 90 GLU A N 1
ATOM 714 C CA . GLU A 1 90 ? 8.313 4.567 2.257 1.00 86.62 90 GLU A CA 1
ATOM 715 C C . GLU A 1 90 ? 9.613 4.269 3.032 1.00 86.62 90 GLU A C 1
ATOM 717 O O . GLU A 1 90 ? 10.708 4.328 2.464 1.00 86.62 90 GLU A O 1
ATOM 722 N N . SER A 1 91 ? 9.503 3.852 4.298 1.00 83.38 91 SER A N 1
ATOM 723 C CA . SER A 1 91 ? 10.645 3.437 5.123 1.00 83.38 91 SER A CA 1
ATOM 724 C C . SER A 1 91 ? 11.342 2.185 4.579 1.00 83.38 91 SER A C 1
ATOM 726 O O . SER A 1 91 ? 12.575 2.139 4.535 1.00 83.38 91 SER A O 1
ATOM 728 N N . LEU A 1 92 ? 10.570 1.190 4.122 1.00 83.25 92 LEU A N 1
ATOM 729 C CA . LEU A 1 92 ? 11.095 -0.024 3.488 1.00 83.25 92 LEU A CA 1
ATOM 730 C C . LEU A 1 92 ? 11.819 0.301 2.178 1.00 83.25 92 LEU A C 1
ATOM 732 O O . LEU A 1 92 ? 12.904 -0.223 1.933 1.00 83.25 92 LEU A O 1
ATOM 736 N N . LEU A 1 93 ? 11.259 1.200 1.364 1.00 81.94 93 LEU A N 1
ATOM 737 C CA . LEU A 1 93 ? 11.864 1.632 0.106 1.00 81.94 93 LEU A CA 1
ATOM 738 C C . LEU A 1 93 ? 13.184 2.384 0.329 1.00 81.94 93 LEU A C 1
ATOM 740 O O . LEU A 1 93 ? 14.128 2.209 -0.439 1.00 81.94 93 LEU A O 1
ATOM 744 N N . SER A 1 94 ? 13.265 3.194 1.389 1.00 78.50 94 SER A N 1
ATOM 745 C CA . SER A 1 94 ? 14.477 3.939 1.747 1.00 78.50 94 SER A CA 1
ATOM 746 C C . SER A 1 94 ? 15.570 3.074 2.396 1.00 78.50 94 SER A C 1
ATOM 748 O O . SER A 1 94 ? 16.673 3.567 2.632 1.00 78.50 94 SER A O 1
ATOM 750 N N . GLY A 1 95 ? 15.289 1.808 2.725 1.00 67.44 95 GLY A N 1
ATOM 751 C CA . GLY A 1 95 ? 16.236 0.917 3.403 1.00 67.44 95 GLY A CA 1
ATOM 752 C C . GLY A 1 95 ? 16.488 1.253 4.881 1.00 67.44 95 GLY A C 1
ATOM 753 O O . GLY A 1 95 ? 17.326 0.618 5.513 1.00 67.44 95 GLY A O 1
ATOM 754 N N . GLU A 1 96 ? 15.745 2.192 5.479 1.00 61.91 96 GLU A N 1
ATOM 755 C CA . GLU A 1 96 ? 15.886 2.598 6.892 1.00 61.91 96 GLU A CA 1
ATOM 756 C C . GLU A 1 96 ? 15.168 1.638 7.869 1.00 61.91 96 GLU A C 1
ATOM 758 O O . GLU A 1 96 ? 14.722 2.013 8.964 1.00 61.91 96 GLU A O 1
ATOM 763 N N . CYS A 1 97 ? 15.064 0.357 7.502 1.00 55.44 97 CYS A N 1
ATOM 764 C CA . CYS A 1 97 ? 14.385 -0.644 8.320 1.00 55.44 97 CYS A CA 1
ATOM 765 C C . CYS A 1 97 ? 15.125 -0.936 9.653 1.00 55.44 97 CYS A C 1
ATOM 767 O O . CYS A 1 97 ? 14.504 -1.412 10.607 1.00 55.44 97 CYS A O 1
ATOM 769 N N . ASP A 1 98 ? 16.400 -0.552 9.778 1.00 50.62 98 ASP A N 1
ATOM 770 C CA . ASP A 1 98 ? 17.220 -0.786 10.979 1.00 50.62 98 ASP A CA 1
ATOM 771 C C . ASP A 1 98 ? 17.331 0.410 11.939 1.00 50.62 98 ASP A C 1
ATOM 773 O O . ASP A 1 98 ? 17.777 0.264 13.080 1.00 50.62 98 ASP A O 1
ATOM 777 N N . HIS A 1 99 ? 16.868 1.606 11.559 1.00 52.00 99 HIS A N 1
ATOM 778 C CA . HIS A 1 99 ? 16.950 2.791 12.423 1.00 52.00 99 HIS A CA 1
ATOM 779 C C . HIS A 1 99 ? 15.800 2.858 13.441 1.00 52.00 99 HIS A C 1
ATOM 781 O O . HIS A 1 99 ? 15.101 3.864 13.569 1.00 52.00 99 HIS A O 1
ATOM 787 N N . ARG A 1 100 ? 15.644 1.795 14.245 1.00 53.47 100 ARG A N 1
ATOM 788 C CA . ARG A 1 100 ? 14.723 1.742 15.400 1.00 53.47 100 ARG A CA 1
ATOM 789 C C . ARG A 1 100 ? 14.906 2.917 16.374 1.00 53.47 100 ARG A C 1
ATOM 791 O O . ARG A 1 100 ? 13.962 3.275 17.065 1.00 53.47 100 ARG A O 1
ATOM 798 N N . ALA A 1 101 ? 16.087 3.538 16.401 1.00 46.00 101 ALA A N 1
ATOM 799 C CA . ALA A 1 101 ? 16.410 4.673 17.267 1.00 46.00 101 ALA A CA 1
ATOM 800 C C . ALA A 1 101 ? 15.830 6.031 16.806 1.00 46.00 101 ALA A C 1
ATOM 802 O O . ALA A 1 101 ? 15.747 6.946 17.619 1.00 46.00 101 ALA A O 1
ATOM 803 N N . LYS A 1 102 ? 15.433 6.180 15.531 1.00 51.06 102 LYS A N 1
ATOM 804 C CA . LYS A 1 102 ? 14.824 7.417 14.986 1.00 51.06 102 LYS A CA 1
ATOM 805 C C . LYS A 1 102 ? 13.347 7.270 14.627 1.00 51.06 102 LYS A C 1
ATOM 807 O O . LYS A 1 102 ? 12.704 8.253 14.267 1.00 51.06 102 LYS A O 1
ATOM 812 N N . ARG A 1 103 ? 12.807 6.054 14.701 1.00 55.88 103 ARG A N 1
ATOM 813 C CA . ARG A 1 103 ? 11.439 5.780 14.277 1.00 55.88 103 ARG A CA 1
ATOM 814 C C . ARG A 1 103 ? 10.446 6.329 15.316 1.00 55.88 103 ARG A C 1
ATOM 816 O O . ARG A 1 103 ? 10.647 6.093 16.509 1.00 55.88 103 ARG A O 1
ATOM 823 N N . PRO A 1 104 ? 9.372 7.035 14.911 1.00 53.44 104 PRO A N 1
ATOM 824 C CA . PRO A 1 104 ? 8.316 7.437 15.835 1.00 53.44 104 PRO A CA 1
ATOM 825 C C . PRO A 1 104 ? 7.810 6.222 16.618 1.00 53.44 104 PRO A C 1
ATOM 827 O O . PRO A 1 104 ? 7.653 5.139 16.055 1.00 53.44 104 PRO A O 1
ATOM 830 N N . ALA A 1 105 ? 7.518 6.380 17.911 1.00 47.03 105 ALA A N 1
ATOM 831 C CA . ALA A 1 105 ? 7.087 5.272 18.774 1.00 47.03 105 ALA A CA 1
ATOM 832 C C . ALA A 1 105 ? 5.781 4.577 18.311 1.00 47.03 105 ALA A C 1
ATOM 834 O O . ALA A 1 105 ? 5.450 3.503 18.811 1.00 47.03 105 ALA A O 1
ATOM 835 N N . ALA A 1 106 ? 5.044 5.188 17.376 1.00 55.53 106 ALA A N 1
ATOM 836 C CA . ALA A 1 106 ? 3.837 4.654 16.740 1.00 55.53 106 ALA A CA 1
ATOM 837 C C . ALA A 1 106 ? 4.102 3.900 15.419 1.00 55.53 106 ALA A C 1
ATOM 839 O O . ALA A 1 106 ? 3.175 3.353 14.835 1.00 55.53 106 ALA A O 1
ATOM 840 N N . SER A 1 107 ? 5.350 3.842 14.950 1.00 65.75 107 SER A N 1
ATOM 841 C CA . SER A 1 107 ? 5.686 3.196 13.681 1.00 65.75 107 SER A CA 1
ATOM 842 C C . SER A 1 107 ? 5.404 1.690 13.695 1.00 65.75 107 SER A C 1
ATOM 844 O O . SER A 1 107 ? 5.704 0.973 14.664 1.00 65.75 107 SER A O 1
ATOM 846 N N . LEU A 1 108 ? 4.800 1.222 12.604 1.00 76.88 108 LEU A N 1
ATOM 847 C CA . LEU A 1 108 ? 4.533 -0.191 12.364 1.00 76.88 108 LEU A CA 1
ATOM 848 C C . LEU A 1 108 ? 5.822 -0.911 11.982 1.00 76.88 108 LEU A C 1
ATOM 850 O O . LEU A 1 108 ? 6.674 -0.353 11.291 1.00 76.88 108 LEU A O 1
ATOM 854 N N . SER A 1 109 ? 5.966 -2.143 12.461 1.00 80.38 109 SER A N 1
ATOM 855 C CA . SER A 1 109 ? 6.985 -3.070 11.969 1.00 80.38 109 SER A CA 1
ATOM 856 C C . SER A 1 109 ? 6.321 -3.993 10.945 1.00 80.38 109 SER A C 1
ATOM 858 O O . SER A 1 109 ? 5.142 -4.313 11.115 1.00 80.38 109 SER A O 1
ATOM 860 N N . PRO A 1 110 ? 7.031 -4.442 9.900 1.00 81.69 110 PRO A N 1
ATOM 861 C CA . PRO A 1 110 ? 6.460 -5.367 8.923 1.00 81.69 110 PRO A CA 1
ATOM 862 C C . PRO A 1 110 ? 5.971 -6.676 9.568 1.00 81.69 110 PRO A C 1
ATOM 864 O O . PRO A 1 110 ? 4.979 -7.237 9.118 1.00 81.69 110 PRO A O 1
ATOM 867 N N . GLU A 1 111 ? 6.593 -7.118 10.666 1.00 84.56 111 GLU A N 1
ATOM 868 C CA . GLU A 1 111 ? 6.196 -8.314 11.425 1.00 84.56 111 GLU A CA 1
ATOM 869 C C . GLU A 1 111 ? 4.897 -8.134 12.223 1.00 84.56 111 GLU A C 1
ATOM 871 O O . GLU A 1 111 ? 4.291 -9.116 12.647 1.00 84.56 111 GLU A O 1
ATOM 876 N N . ASP A 1 112 ? 4.474 -6.887 12.448 1.00 82.69 112 ASP A N 1
ATOM 877 C CA . ASP A 1 112 ? 3.250 -6.573 13.184 1.00 82.69 112 ASP A CA 1
ATOM 878 C C . ASP A 1 112 ? 2.003 -6.644 12.270 1.00 82.69 112 ASP A C 1
ATOM 880 O O . ASP A 1 112 ? 0.878 -6.607 12.767 1.00 82.69 112 ASP A O 1
ATOM 884 N N . LEU A 1 113 ? 2.164 -6.730 10.943 1.00 87.12 113 LEU A N 1
ATOM 885 C CA . LEU A 1 113 ? 1.057 -6.645 9.984 1.00 87.12 113 LEU A CA 1
ATOM 886 C C . LEU A 1 113 ? 0.259 -7.951 9.859 1.00 87.12 113 LEU A C 1
ATOM 888 O O . LEU A 1 113 ? 0.818 -9.042 9.775 1.00 87.12 113 LEU A O 1
ATOM 892 N N . GLY A 1 114 ? -1.070 -7.835 9.773 1.00 88.31 114 GLY A N 1
ATOM 893 C CA . GLY A 1 114 ? -1.924 -8.942 9.336 1.00 88.31 114 GLY A CA 1
ATOM 894 C C . GLY A 1 114 ? -1.843 -9.189 7.824 1.00 88.31 114 GLY A C 1
ATOM 895 O O . GLY A 1 114 ? -1.409 -8.320 7.075 1.00 88.31 114 GLY A O 1
ATOM 896 N N . ASP A 1 115 ? -2.343 -10.336 7.350 1.00 90.44 115 ASP A N 1
ATOM 897 C CA . ASP A 1 115 ? -2.252 -10.734 5.929 1.00 90.44 115 ASP A CA 1
ATOM 898 C C . ASP A 1 115 ? -2.778 -9.678 4.941 1.00 90.44 115 ASP A C 1
ATOM 900 O O . ASP A 1 115 ? -2.145 -9.405 3.924 1.00 90.44 115 ASP A O 1
ATOM 904 N N . ALA A 1 116 ? -3.927 -9.060 5.238 1.00 91.56 116 ALA A N 1
ATOM 905 C CA . ALA A 1 116 ? -4.527 -8.040 4.375 1.00 91.56 116 ALA A CA 1
ATOM 906 C C . ALA A 1 116 ? -3.709 -6.740 4.351 1.00 91.56 116 ALA A C 1
ATOM 908 O O . ALA A 1 116 ? -3.559 -6.120 3.300 1.00 91.56 116 ALA A O 1
ATOM 909 N N . GLU A 1 117 ? -3.159 -6.350 5.502 1.00 92.31 117 GLU A N 1
ATOM 910 C CA . GLU A 1 117 ? -2.294 -5.177 5.640 1.00 92.31 117 GLU A CA 1
ATOM 911 C C . GLU A 1 117 ? -0.979 -5.404 4.895 1.00 92.31 117 GLU A C 1
ATOM 913 O O . GLU A 1 117 ? -0.555 -4.560 4.109 1.00 92.31 117 GLU A O 1
ATOM 918 N N . TRP A 1 118 ? -0.388 -6.587 5.073 1.00 91.00 118 TRP A N 1
ATOM 919 C CA . TRP A 1 118 ? 0.813 -7.011 4.369 1.00 91.00 118 TRP A CA 1
ATOM 920 C C . TRP A 1 118 ? 0.603 -7.020 2.856 1.00 91.00 118 TRP A C 1
ATOM 922 O O . TRP A 1 118 ? 1.390 -6.425 2.121 1.00 91.00 118 TRP A O 1
ATOM 932 N N . TYR A 1 119 ? -0.485 -7.630 2.378 1.00 92.25 119 TYR A N 1
ATOM 933 C CA . TYR A 1 119 ? -0.824 -7.651 0.956 1.00 92.25 119 TYR A CA 1
ATOM 934 C C . TYR A 1 119 ? -0.968 -6.236 0.383 1.00 92.25 119 TYR A C 1
ATOM 936 O O . TYR A 1 119 ? -0.405 -5.934 -0.671 1.00 92.25 119 TYR A O 1
ATOM 944 N N . TYR A 1 120 ? -1.679 -5.354 1.089 1.00 93.44 120 TYR A N 1
ATOM 945 C CA . TYR A 1 120 ? -1.857 -3.961 0.687 1.00 93.44 120 TYR A CA 1
ATOM 946 C C . TYR A 1 120 ? -0.516 -3.215 0.587 1.00 93.44 120 TYR A C 1
ATOM 948 O O . TYR A 1 120 ? -0.247 -2.576 -0.432 1.00 93.44 120 TYR A O 1
ATOM 956 N N . THR A 1 121 ? 0.364 -3.354 1.584 1.00 91.81 121 THR A N 1
ATOM 957 C CA . THR A 1 121 ? 1.713 -2.763 1.562 1.00 91.81 121 THR A CA 1
ATOM 958 C C . THR A 1 121 ? 2.563 -3.327 0.419 1.00 91.81 121 THR A C 1
ATOM 960 O O . THR A 1 121 ? 3.214 -2.567 -0.298 1.00 91.81 121 THR A O 1
ATOM 963 N N . VAL A 1 122 ? 2.528 -4.642 0.179 1.00 90.94 122 VAL A N 1
ATOM 964 C CA . VAL A 1 122 ? 3.261 -5.276 -0.932 1.00 90.94 122 VAL A CA 1
ATOM 965 C C . VAL A 1 122 ? 2.777 -4.759 -2.289 1.00 90.94 122 VAL A C 1
ATOM 967 O O . VAL A 1 122 ? 3.601 -4.503 -3.168 1.00 90.94 122 VAL A O 1
ATOM 970 N N . CYS A 1 123 ? 1.474 -4.526 -2.467 1.00 92.69 123 CYS A N 1
ATOM 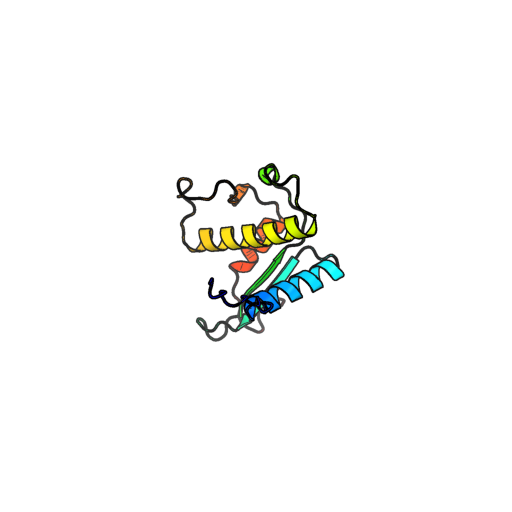971 C CA . CYS A 1 123 ? 0.927 -3.986 -3.716 1.00 92.69 123 CYS A CA 1
ATOM 972 C C . CYS A 1 123 ? 1.504 -2.611 -4.094 1.00 92.69 123 CYS A C 1
ATOM 974 O O . CYS A 1 123 ? 1.602 -2.304 -5.285 1.00 92.69 123 CYS A O 1
ATOM 976 N N . MET A 1 124 ? 1.935 -1.804 -3.117 1.00 91.06 124 MET A N 1
ATOM 977 C CA . MET A 1 124 ? 2.584 -0.509 -3.376 1.00 91.06 124 MET A CA 1
ATOM 978 C C . MET A 1 124 ? 3.938 -0.658 -4.079 1.00 91.06 124 MET A C 1
ATOM 980 O O . MET A 1 124 ? 4.363 0.233 -4.811 1.00 91.06 124 MET A O 1
ATOM 984 N N . THR A 1 125 ? 4.607 -1.800 -3.895 1.00 87.62 125 THR A N 1
ATOM 985 C CA . THR A 1 125 ? 5.913 -2.089 -4.509 1.00 87.62 125 THR A CA 1
ATOM 986 C C . THR A 1 125 ? 5.801 -2.574 -5.958 1.00 87.62 125 THR A C 1
ATOM 988 O O . THR A 1 125 ? 6.798 -2.603 -6.684 1.00 87.62 125 THR A O 1
ATOM 991 N N . TYR A 1 126 ? 4.599 -2.964 -6.397 1.00 87.38 126 TYR A N 1
ATOM 992 C CA . TYR A 1 126 ? 4.397 -3.596 -7.695 1.00 87.38 126 TYR A CA 1
ATOM 993 C C . TYR A 1 126 ? 4.377 -2.581 -8.843 1.00 87.38 126 TYR A C 1
ATOM 995 O O . TYR A 1 126 ? 3.814 -1.488 -8.750 1.00 87.38 126 TYR A O 1
ATOM 1003 N N . ALA A 1 127 ? 4.960 -2.990 -9.968 1.00 87.06 127 ALA A N 1
ATOM 1004 C CA . ALA A 1 127 ? 4.890 -2.275 -11.232 1.00 87.06 127 ALA A CA 1
ATOM 1005 C C . ALA A 1 127 ? 4.670 -3.271 -12.370 1.00 87.06 127 ALA A C 1
ATOM 1007 O O . ALA A 1 127 ? 5.327 -4.311 -12.424 1.00 87.06 127 ALA A O 1
ATOM 1008 N N . PHE A 1 128 ? 3.769 -2.953 -13.293 1.00 86.25 128 PHE A N 1
ATOM 1009 C CA . PHE A 1 128 ? 3.406 -3.843 -14.398 1.00 86.25 128 PHE A CA 1
ATOM 1010 C C . PHE A 1 128 ? 3.242 -3.065 -15.702 1.00 86.25 128 PHE A C 1
ATOM 1012 O O . PHE A 1 128 ? 3.062 -1.850 -15.698 1.00 86.25 128 PHE A O 1
ATOM 1019 N N . ARG A 1 129 ? 3.342 -3.749 -16.845 1.00 85.12 129 ARG A N 1
ATOM 1020 C CA . ARG A 1 129 ? 3.094 -3.120 -18.149 1.00 85.12 129 ARG A CA 1
ATOM 1021 C C . ARG A 1 129 ? 1.591 -3.066 -18.432 1.00 85.12 129 ARG A C 1
ATOM 1023 O O . ARG A 1 129 ? 0.891 -4.019 -18.089 1.00 85.12 129 ARG A O 1
ATOM 1030 N N . PRO A 1 130 ? 1.086 -2.018 -19.106 1.00 81.38 130 PRO A N 1
ATOM 1031 C CA . PRO A 1 130 ? -0.278 -2.021 -19.621 1.00 81.38 130 PRO A CA 1
ATOM 1032 C C . PRO A 1 130 ? -0.544 -3.284 -20.454 1.00 81.38 130 PRO A C 1
ATOM 1034 O O . PRO A 1 130 ? 0.262 -3.638 -21.313 1.00 81.38 130 PRO A O 1
ATOM 1037 N N . GLY A 1 131 ? -1.655 -3.973 -20.188 1.00 76.12 131 GLY A N 1
ATOM 1038 C CA . GLY A 1 131 ? -2.029 -5.208 -20.890 1.00 76.12 131 GLY A CA 1
ATOM 1039 C C . GLY A 1 131 ? -1.366 -6.496 -20.378 1.00 76.12 131 GLY A C 1
ATOM 1040 O O . GLY A 1 131 ? -1.600 -7.553 -20.957 1.00 76.12 131 GLY A O 1
ATOM 1041 N N . GLN A 1 132 ? -0.567 -6.445 -19.305 1.00 72.00 132 GLN A N 1
ATOM 1042 C CA . GLN A 1 132 ? -0.107 -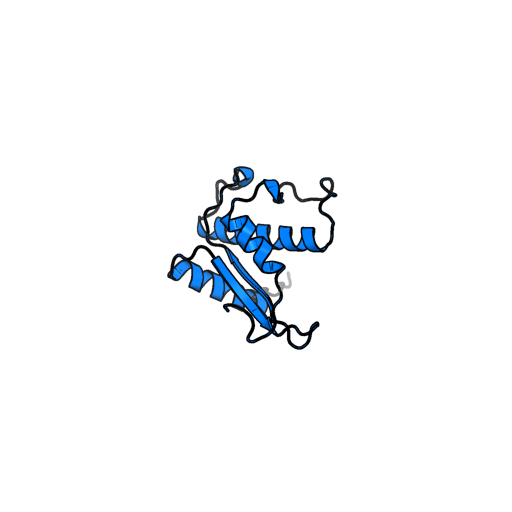7.631 -18.574 1.00 72.00 132 GLN A CA 1
ATOM 1043 C C . GLN A 1 132 ? -0.736 -7.680 -17.176 1.00 72.00 132 GLN A C 1
ATOM 1045 O O . GLN A 1 132 ? -0.545 -6.760 -16.387 1.00 72.00 132 GLN A O 1
ATOM 1050 N N . GLY A 1 133 ? -1.417 -8.788 -16.859 1.00 66.12 133 GLY A N 1
ATOM 1051 C CA . GLY A 1 133 ? -2.045 -9.034 -15.552 1.00 66.12 1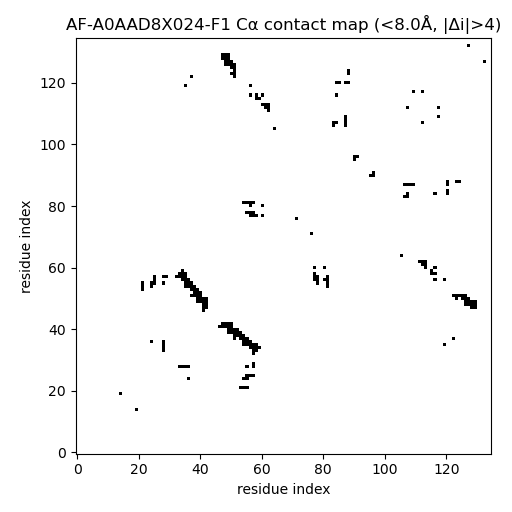33 GLY A CA 1
ATOM 1052 C C . GLY A 1 133 ? -3.516 -8.608 -15.468 1.00 66.12 133 GLY A C 1
ATOM 1053 O O . GLY A 1 133 ? -4.098 -8.159 -16.454 1.00 66.12 133 GLY A O 1
ATOM 1054 N N . PHE A 1 134 ? -4.117 -8.786 -14.288 1.00 58.75 134 PHE A N 1
ATOM 1055 C CA . PHE A 1 134 ? -5.410 -8.190 -13.945 1.00 58.75 134 PHE A CA 1
ATOM 1056 C C . PHE A 1 134 ? -5.170 -6.778 -13.409 1.00 58.75 134 PHE A C 1
ATOM 1058 O O . PHE A 1 134 ? -4.342 -6.598 -12.515 1.00 58.75 134 PHE A O 1
ATOM 1065 N N . VAL A 1 135 ? -5.894 -5.805 -13.956 1.00 55.22 135 VAL A N 1
ATOM 1066 C CA . VAL A 1 135 ? -6.010 -4.436 -13.440 1.00 55.22 135 VAL A CA 1
ATOM 1067 C C . VAL A 1 135 ? -7.480 -4.082 -13.452 1.00 55.22 135 VAL A C 1
ATOM 1069 O O . VAL A 1 135 ? -8.099 -4.310 -14.517 1.00 55.22 135 VAL A O 1
#

Organism: Lolium multiflorum (NCBI:txid4521)

Solvent-accessible surface area (backbone atoms only — not comparable to full-atom values): 8500 Å² total; per-residue (Å²): 136,87,83,80,80,85,81,82,76,81,70,84,78,73,65,54,76,67,57,47,51,50,51,50,48,42,50,52,30,60,75,72,67,36,50,54,47,77,39,68,39,80,33,88,89,43,82,74,27,31,28,55,70,52,64,34,45,56,54,88,79,77,53,81,80,57,81,83,56,93,83,64,52,74,68,55,50,33,52,52,48,33,49,48,47,49,53,42,44,54,36,57,74,69,64,56,76,79,48,71,91,76,51,62,94,82,63,70,54,84,88,60,51,44,74,69,56,44,51,56,43,53,53,58,76,46,68,42,40,84,95,57,83,94,128

InterPro domains:
  IPR025610 Transcription factor MYC/MYB N-terminal [PF14215] (23-134)

Mean predicted aligned error: 11.5 Å